Protein AF-A0A2N5XIZ0-F1 (afdb_monomer)

Structure (mmCIF, N/CA/C/O backbone):
data_AF-A0A2N5XIZ0-F1
#
_entry.id   AF-A0A2N5XIZ0-F1
#
loop_
_atom_site.group_PDB
_atom_site.id
_atom_site.type_symbol
_atom_site.label_atom_id
_atom_site.label_alt_id
_atom_site.label_comp_id
_atom_site.label_asym_id
_atom_site.label_entity_id
_atom_site.label_seq_id
_atom_site.pdbx_PDB_ins_code
_atom_site.Cartn_x
_atom_site.Cartn_y
_atom_site.Cartn_z
_atom_site.occupancy
_atom_site.B_iso_or_equiv
_atom_site.auth_seq_id
_atom_site.auth_comp_id
_atom_site.auth_asym_id
_atom_site.auth_atom_id
_atom_site.pdbx_PDB_model_num
ATOM 1 N N . ASP A 1 1 ? 5.242 -6.861 5.296 1.00 65.81 1 ASP A N 1
ATOM 2 C CA . ASP A 1 1 ? 5.907 -5.954 6.248 1.00 65.81 1 ASP A CA 1
ATOM 3 C C . ASP A 1 1 ? 5.770 -6.589 7.621 1.00 65.81 1 ASP A C 1
ATOM 5 O O . ASP A 1 1 ? 4.632 -6.862 7.978 1.00 65.81 1 ASP A O 1
ATOM 9 N N . PRO A 1 2 ? 6.856 -6.890 8.354 1.00 73.88 2 PRO A N 1
ATOM 10 C CA . PRO A 1 2 ? 6.765 -7.545 9.664 1.00 73.88 2 PRO A CA 1
ATOM 11 C C . PRO A 1 2 ? 5.922 -6.775 10.690 1.00 73.88 2 PRO A C 1
ATOM 13 O O . PRO A 1 2 ? 5.513 -7.347 11.694 1.00 73.88 2 PRO A O 1
ATOM 16 N N . ARG A 1 3 ? 5.667 -5.482 10.451 1.00 80.81 3 ARG A N 1
ATOM 17 C CA . ARG A 1 3 ? 4.821 -4.637 11.302 1.00 80.81 3 ARG A CA 1
ATOM 18 C C . ARG A 1 3 ? 3.326 -4.927 11.150 1.00 80.81 3 ARG A C 1
ATOM 20 O O . ARG A 1 3 ? 2.548 -4.457 11.971 1.00 80.81 3 ARG A O 1
ATOM 27 N N . HIS A 1 4 ? 2.923 -5.675 10.122 1.00 89.12 4 HIS A N 1
ATOM 28 C CA . HIS A 1 4 ? 1.535 -6.077 9.907 1.00 89.12 4 HIS A CA 1
ATOM 29 C C . HIS A 1 4 ? 1.360 -7.546 10.291 1.00 89.12 4 HIS A C 1
ATOM 31 O O . HIS A 1 4 ? 2.195 -8.393 9.968 1.00 89.12 4 HIS A O 1
ATOM 37 N N . GLY A 1 5 ? 0.257 -7.839 10.980 1.00 88.75 5 GLY A N 1
ATOM 38 C CA . GLY A 1 5 ? -0.185 -9.208 11.221 1.00 88.75 5 GLY A CA 1
ATOM 39 C C . GLY A 1 5 ? -0.724 -9.880 9.950 1.00 88.75 5 GLY A C 1
ATOM 40 O O . GLY A 1 5 ? -0.749 -9.261 8.881 1.00 88.75 5 GLY A O 1
ATOM 41 N N . PRO A 1 6 ? -1.180 -11.141 10.053 1.00 94.19 6 PRO A N 1
ATOM 42 C CA . PRO A 1 6 ? -1.870 -11.805 8.953 1.00 94.19 6 PRO A CA 1
ATOM 43 C C . PRO A 1 6 ? -3.137 -11.037 8.554 1.00 94.19 6 PRO A C 1
ATOM 45 O O . PRO A 1 6 ? -3.703 -10.278 9.347 1.00 94.19 6 PRO A O 1
ATOM 48 N N . SER A 1 7 ? -3.588 -11.256 7.319 1.00 95.25 7 SER A N 1
ATOM 49 C CA . SER A 1 7 ? -4.887 -10.751 6.885 1.00 95.25 7 SER A CA 1
ATOM 50 C C . SER A 1 7 ? -6.011 -11.459 7.644 1.00 95.25 7 SER A C 1
ATOM 52 O O . SER A 1 7 ? -5.925 -12.661 7.903 1.00 95.25 7 SER A O 1
ATOM 54 N N . VAL A 1 8 ? -7.034 -10.694 8.023 1.00 97.25 8 VAL A N 1
ATOM 55 C CA . VAL A 1 8 ? -8.226 -11.185 8.731 1.00 97.25 8 VAL A CA 1
ATOM 56 C C . VAL A 1 8 ? -9.502 -11.017 7.907 1.00 97.25 8 VAL A C 1
ATOM 58 O O . VAL A 1 8 ? -10.456 -11.754 8.133 1.00 97.25 8 VAL A O 1
ATOM 61 N N . GLU A 1 9 ? -9.509 -10.089 6.945 1.00 97.44 9 GLU A N 1
ATOM 62 C CA . GLU A 1 9 ? -10.619 -9.851 6.021 1.00 97.44 9 GLU A CA 1
ATOM 63 C C . GLU A 1 9 ? -10.159 -9.126 4.745 1.00 97.44 9 GLU A C 1
ATOM 65 O O . GLU A 1 9 ? -9.037 -8.615 4.683 1.00 97.44 9 GLU A O 1
ATOM 70 N N . ASP A 1 10 ? -11.048 -9.062 3.750 1.00 97.50 10 ASP A N 1
ATOM 71 C CA . ASP A 1 10 ? -10.883 -8.260 2.536 1.00 97.50 10 ASP A CA 1
ATOM 72 C C . ASP A 1 10 ? -11.657 -6.938 2.653 1.00 97.50 10 ASP A C 1
ATOM 74 O O . ASP A 1 10 ? -12.872 -6.938 2.861 1.00 97.50 10 ASP A O 1
ATOM 78 N N . ALA A 1 11 ? -10.980 -5.808 2.436 1.00 96.00 11 ALA A N 1
ATOM 79 C CA . ALA A 1 11 ? -11.589 -4.477 2.398 1.00 96.00 11 ALA A CA 1
ATOM 80 C C . ALA A 1 11 ? -11.616 -3.917 0.967 1.00 96.00 11 ALA A C 1
ATOM 82 O O . ALA A 1 11 ? -10.651 -4.062 0.215 1.00 96.00 11 ALA A O 1
ATOM 83 N N . GLN A 1 12 ? -12.710 -3.252 0.577 1.00 95.50 12 GLN A N 1
ATOM 84 C CA . GLN A 1 12 ? -12.769 -2.531 -0.699 1.00 95.50 12 GLN A CA 1
ATOM 85 C C . GLN A 1 12 ? -11.934 -1.255 -0.603 1.00 95.50 12 GLN A C 1
ATOM 87 O O . GLN A 1 12 ? -12.286 -0.339 0.137 1.00 95.50 12 GLN A O 1
ATOM 92 N N . TRP A 1 13 ? -10.837 -1.188 -1.355 1.00 94.31 13 TRP A N 1
ATOM 93 C CA . TRP A 1 13 ? -9.916 -0.058 -1.289 1.00 94.31 13 TRP A CA 1
ATOM 94 C C . TRP A 1 13 ? -9.251 0.234 -2.639 1.00 94.31 13 TRP A C 1
ATOM 96 O O . TRP A 1 13 ? -9.021 -0.663 -3.457 1.00 94.31 13 TRP A O 1
ATOM 106 N N . ALA A 1 14 ? -8.948 1.509 -2.877 1.00 92.56 14 ALA A N 1
ATOM 107 C CA . ALA A 1 14 ? -8.182 1.987 -4.020 1.00 92.56 14 ALA A CA 1
ATOM 108 C C . ALA A 1 14 ? -7.126 2.992 -3.540 1.00 92.56 14 ALA A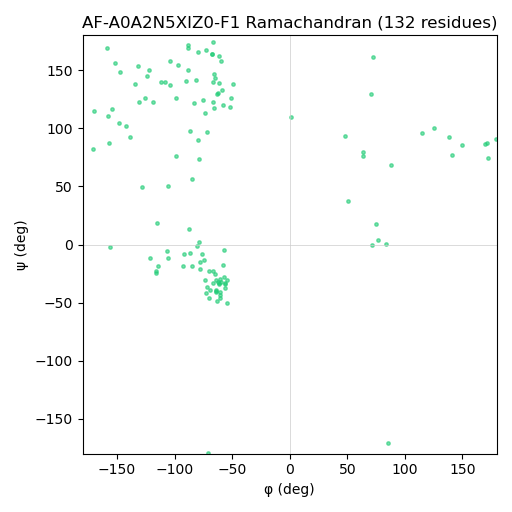 C 1
ATOM 110 O O . ALA A 1 14 ? -7.461 3.848 -2.723 1.00 92.56 14 ALA A O 1
ATOM 111 N N . PRO A 1 15 ? -5.887 2.945 -4.062 1.00 89.69 15 PRO A N 1
ATOM 112 C CA . PRO A 1 15 ? -4.980 4.078 -3.930 1.00 89.69 15 PRO A CA 1
ATOM 113 C C . PRO A 1 15 ? -5.500 5.262 -4.756 1.00 89.69 15 PRO A C 1
ATOM 115 O O . PRO A 1 15 ? -6.298 5.068 -5.676 1.00 89.69 15 PRO A O 1
ATOM 118 N N . ASP A 1 16 ? -4.983 6.462 -4.498 1.00 87.06 16 ASP A N 1
ATOM 119 C CA . ASP A 1 16 ? -5.275 7.647 -5.310 1.00 87.06 16 ASP A CA 1
ATOM 120 C C . ASP A 1 16 ? -5.058 7.379 -6.808 1.00 87.06 16 ASP A C 1
ATOM 122 O O . ASP A 1 16 ? -4.006 6.895 -7.232 1.00 87.06 16 ASP A O 1
ATOM 126 N N . GLY A 1 17 ? -6.085 7.663 -7.615 1.00 87.69 17 GLY A N 1
ATOM 127 C CA . GLY A 1 17 ? -6.091 7.405 -9.061 1.00 87.69 17 GLY A CA 1
ATOM 128 C C . GLY A 1 17 ? -6.188 5.925 -9.463 1.00 87.69 17 GLY A C 1
ATOM 129 O O . GLY A 1 17 ? -6.218 5.618 -10.654 1.00 87.69 17 GLY A O 1
ATOM 130 N N . GLY A 1 18 ? -6.241 5.004 -8.500 1.00 88.38 18 GLY A N 1
ATOM 131 C CA . GLY A 1 18 ? -6.402 3.574 -8.730 1.00 88.38 18 GLY A CA 1
ATOM 132 C C . GLY A 1 18 ? -7.860 3.125 -8.806 1.00 88.38 18 GLY A C 1
ATOM 133 O O . GLY A 1 18 ? -8.798 3.863 -8.515 1.00 88.38 18 GLY A O 1
ATOM 134 N N . SER A 1 19 ? -8.053 1.861 -9.179 1.00 92.06 19 SER A N 1
ATOM 135 C CA . SER A 1 19 ? -9.370 1.221 -9.190 1.00 92.06 19 SER A CA 1
ATOM 136 C C . SER A 1 19 ? -9.676 0.539 -7.857 1.00 92.06 19 SER A C 1
ATOM 138 O O . SER A 1 19 ? -8.797 -0.108 -7.272 1.00 92.06 19 SER A O 1
ATOM 140 N N . LEU A 1 20 ? -10.937 0.655 -7.424 1.00 94.88 20 LEU A N 1
ATOM 141 C CA . LEU A 1 20 ? -11.471 -0.030 -6.248 1.00 94.88 20 LEU A CA 1
ATOM 142 C C . LEU A 1 20 ? -11.404 -1.541 -6.442 1.00 94.88 20 LEU A C 1
ATOM 144 O O . LEU A 1 20 ? -11.813 -2.062 -7.482 1.00 94.88 20 LEU A O 1
ATOM 148 N N . ARG A 1 21 ? -10.865 -2.233 -5.442 1.00 95.06 21 ARG A N 1
ATOM 149 C CA . ARG A 1 21 ? -10.729 -3.688 -5.441 1.00 95.06 21 ARG A CA 1
ATOM 150 C C . ARG A 1 21 ? -10.755 -4.232 -4.013 1.00 95.06 21 ARG A C 1
ATOM 152 O O . ARG A 1 21 ? -10.379 -3.501 -3.095 1.00 95.06 21 ARG A O 1
ATOM 159 N N . PRO A 1 22 ? -11.131 -5.507 -3.818 1.00 95.88 22 PRO A N 1
ATOM 160 C CA . PRO A 1 22 ? -10.892 -6.182 -2.551 1.00 95.88 22 PRO A CA 1
ATOM 161 C C . PRO A 1 22 ? -9.383 -6.292 -2.302 1.00 95.88 22 PRO A C 1
ATOM 163 O O . PRO A 1 22 ? -8.625 -6.719 -3.180 1.00 95.88 22 PRO A O 1
ATOM 166 N N . VAL A 1 23 ? -8.949 -5.883 -1.113 1.00 94.12 23 VAL A N 1
ATOM 167 C CA . VAL A 1 23 ? -7.569 -5.993 -0.641 1.00 94.12 23 VAL A CA 1
ATOM 168 C C . VAL A 1 23 ? -7.569 -6.731 0.697 1.00 94.12 23 VAL A C 1
ATOM 170 O O . VAL A 1 23 ? -8.252 -6.276 1.615 1.00 94.12 23 VAL A O 1
ATOM 173 N N . PRO A 1 24 ? -6.790 -7.815 0.845 1.00 95.25 24 PRO A N 1
ATOM 174 C CA . PRO A 1 24 ? -6.644 -8.495 2.125 1.00 95.25 24 PRO A CA 1
ATOM 175 C C . PRO A 1 24 ? -5.918 -7.588 3.122 1.00 95.25 24 PRO A C 1
ATOM 177 O O . PRO A 1 24 ? -4.788 -7.153 2.873 1.00 95.25 24 PRO A O 1
ATOM 180 N N . VAL A 1 25 ? -6.556 -7.311 4.259 1.00 95.62 25 VAL A N 1
ATOM 181 C CA . VAL A 1 25 ? -6.062 -6.389 5.294 1.00 95.62 25 VAL A CA 1
ATOM 182 C C . VAL A 1 25 ? -5.912 -7.075 6.647 1.00 95.62 25 VAL A C 1
ATOM 184 O O . VAL A 1 25 ? -6.612 -8.040 6.963 1.00 95.62 25 VAL A O 1
ATOM 187 N N . CYS A 1 26 ? -4.964 -6.593 7.454 1.00 96.00 26 CYS A N 1
ATOM 188 C CA . CYS A 1 26 ? -4.842 -6.999 8.852 1.00 96.00 26 CYS A CA 1
ATOM 189 C C . CYS A 1 26 ? -5.865 -6.242 9.717 1.00 96.00 26 CYS A C 1
ATOM 191 O O . CYS A 1 26 ? -6.404 -5.218 9.299 1.00 96.00 26 CYS A O 1
ATOM 193 N N . ALA A 1 27 ? -6.088 -6.701 10.952 1.00 95.69 27 ALA A N 1
ATOM 194 C CA . ALA A 1 27 ? -7.079 -6.101 11.852 1.00 95.69 27 ALA A CA 1
ATOM 195 C C . ALA A 1 27 ? -6.862 -4.593 12.109 1.00 95.69 27 ALA A C 1
ATOM 197 O O . ALA A 1 27 ? -7.821 -3.848 12.278 1.00 95.69 27 ALA A O 1
ATOM 198 N N . ALA A 1 28 ? -5.607 -4.128 12.122 1.00 95.44 28 ALA A N 1
ATOM 199 C CA . ALA A 1 28 ? -5.295 -2.716 12.335 1.00 95.44 28 ALA A CA 1
ATOM 200 C C . ALA A 1 28 ? -5.649 -1.844 11.119 1.00 95.44 28 ALA A C 1
ATOM 202 O O . ALA A 1 28 ? -6.194 -0.755 11.285 1.00 95.44 28 ALA A O 1
ATOM 203 N N . ASP A 1 29 ? -5.362 -2.314 9.903 1.00 95.81 29 ASP A N 1
ATOM 204 C CA . ASP A 1 29 ? -5.699 -1.585 8.676 1.00 95.81 29 ASP A CA 1
ATOM 205 C C . ASP A 1 29 ? -7.207 -1.598 8.412 1.00 95.81 29 ASP A C 1
ATOM 207 O O . ASP A 1 29 ? -7.756 -0.580 8.000 1.00 95.81 29 ASP A O 1
ATOM 211 N N . ALA A 1 30 ? -7.883 -2.708 8.724 1.00 95.56 30 ALA A N 1
ATOM 212 C CA . ALA A 1 30 ? -9.340 -2.807 8.693 1.00 95.56 30 ALA A CA 1
ATOM 213 C C . ALA A 1 30 ? -10.014 -1.712 9.536 1.00 95.56 30 ALA A C 1
ATOM 215 O O . ALA A 1 30 ? -10.861 -0.975 9.034 1.00 95.56 30 ALA A O 1
ATOM 216 N N . ALA A 1 31 ? -9.581 -1.547 10.793 1.00 95.88 31 ALA A N 1
ATOM 217 C CA . ALA A 1 31 ? -10.105 -0.507 11.677 1.00 95.88 31 ALA A CA 1
ATOM 218 C C . ALA A 1 31 ? -9.870 0.906 11.114 1.00 95.88 31 ALA A C 1
ATOM 220 O O . ALA A 1 31 ? -10.784 1.724 11.100 1.00 95.88 31 ALA A O 1
ATOM 221 N N . ARG A 1 32 ? -8.673 1.178 10.573 1.00 95.88 32 ARG A N 1
ATOM 222 C CA . ARG A 1 32 ? -8.361 2.476 9.947 1.00 95.88 32 ARG A CA 1
ATOM 223 C C . ARG A 1 32 ? -9.281 2.777 8.768 1.00 95.88 32 ARG A C 1
ATOM 225 O O . ARG A 1 32 ? -9.813 3.878 8.691 1.00 95.88 32 ARG A O 1
ATOM 232 N N . ILE A 1 33 ? -9.484 1.802 7.885 1.00 94.88 33 ILE A N 1
ATOM 233 C CA . ILE A 1 33 ? -10.358 1.956 6.717 1.00 94.88 33 ILE A CA 1
ATOM 234 C C . ILE A 1 33 ? -11.809 2.186 7.158 1.00 94.88 33 ILE A C 1
ATOM 236 O O . ILE A 1 33 ? -12.480 3.050 6.596 1.00 94.88 33 ILE A O 1
ATOM 240 N N . ALA A 1 34 ? -12.286 1.469 8.181 1.00 94.31 34 ALA A N 1
ATOM 241 C CA . ALA A 1 34 ? -13.623 1.668 8.743 1.00 94.31 34 ALA A CA 1
ATOM 242 C C . ALA A 1 34 ? -13.814 3.081 9.330 1.00 94.31 34 ALA A C 1
ATOM 244 O O . ALA A 1 34 ? -14.892 3.659 9.194 1.00 94.31 34 ALA A O 1
ATOM 245 N N . ASP A 1 35 ? -12.753 3.663 9.894 1.00 96.56 35 ASP A N 1
ATOM 246 C CA . ASP A 1 35 ? -12.717 5.048 10.381 1.00 96.56 35 ASP A CA 1
ATOM 247 C C . ASP A 1 35 ? -12.538 6.091 9.252 1.00 96.56 35 ASP A C 1
ATOM 249 O O . ASP A 1 35 ? -12.446 7.292 9.517 1.00 96.56 35 ASP A O 1
ATOM 253 N N . GLY A 1 36 ? -12.475 5.661 7.985 1.00 93.69 36 GLY A N 1
ATOM 254 C CA . GLY A 1 36 ? -12.262 6.531 6.824 1.00 93.69 36 GLY A CA 1
ATOM 255 C C . GLY A 1 36 ? -10.820 7.026 6.665 1.00 93.69 36 GLY A C 1
ATOM 256 O O . GLY A 1 36 ? -10.580 8.007 5.963 1.00 93.69 36 GLY A O 1
ATOM 257 N N . LEU A 1 37 ? -9.862 6.375 7.326 1.00 94.44 37 LEU A N 1
ATOM 258 C CA . LEU A 1 37 ? -8.435 6.668 7.231 1.00 94.44 37 LEU A CA 1
ATOM 259 C C . LEU A 1 37 ? -7.747 5.738 6.230 1.00 94.44 37 LEU A C 1
ATOM 261 O O . LEU A 1 37 ? -8.131 4.583 6.048 1.00 94.44 37 LEU A O 1
ATOM 265 N N . ASP A 1 38 ? -6.638 6.208 5.662 1.00 92.31 38 ASP A N 1
ATOM 266 C CA . ASP A 1 38 ? -5.788 5.358 4.834 1.00 92.31 38 ASP A CA 1
ATOM 267 C C . ASP A 1 38 ? -5.152 4.220 5.646 1.00 92.31 38 ASP A C 1
ATOM 269 O O . ASP A 1 38 ? -4.725 4.440 6.797 1.00 92.31 38 ASP A O 1
ATOM 273 N N . PRO A 1 39 ? -5.009 3.018 5.052 1.00 92.81 39 PRO A N 1
ATOM 274 C CA . PRO A 1 39 ? -4.256 1.930 5.663 1.00 92.81 39 PRO A CA 1
ATOM 275 C C . PRO A 1 39 ? -2.789 2.331 5.862 1.00 92.81 39 PRO A C 1
ATOM 277 O O . PRO A 1 39 ? -2.283 3.276 5.249 1.00 92.81 39 PRO A O 1
ATOM 280 N N . ALA A 1 40 ? -2.065 1.611 6.715 1.00 92.62 40 ALA A N 1
ATOM 281 C CA . ALA A 1 40 ? -0.632 1.826 6.854 1.00 92.62 40 ALA A CA 1
ATOM 282 C C . ALA A 1 40 ? 0.098 1.290 5.611 1.00 92.62 40 ALA A C 1
ATOM 284 O O . ALA A 1 40 ? 0.394 0.107 5.459 1.00 92.62 40 ALA A O 1
ATOM 285 N N . VAL A 1 41 ? 0.385 2.201 4.688 1.00 90.25 41 VAL A N 1
ATOM 286 C CA . VAL A 1 41 ? 1.034 1.887 3.419 1.00 90.25 41 VAL A CA 1
ATOM 287 C C . VAL A 1 41 ? 2.550 1.769 3.583 1.00 90.25 41 VAL A C 1
ATOM 289 O O . VAL A 1 41 ? 3.191 2.575 4.259 1.00 90.25 41 VAL A O 1
ATOM 292 N N . ARG A 1 42 ? 3.165 0.809 2.880 1.00 87.56 42 ARG A N 1
ATOM 293 C CA . ARG A 1 42 ? 4.623 0.778 2.717 1.00 87.56 42 ARG A CA 1
ATOM 294 C C . ARG A 1 42 ? 5.094 1.979 1.895 1.00 87.56 42 ARG A C 1
ATOM 296 O O . ARG A 1 42 ? 4.795 2.080 0.703 1.00 87.56 42 ARG A O 1
ATOM 303 N N . THR A 1 43 ? 5.909 2.826 2.510 1.00 90.44 43 THR A N 1
ATOM 304 C CA . THR A 1 43 ? 6.563 3.953 1.846 1.00 90.44 43 THR A CA 1
ATOM 305 C C . THR A 1 43 ? 8.039 3.684 1.576 1.00 90.44 43 THR A C 1
ATOM 307 O O . THR A 1 43 ? 8.670 2.830 2.206 1.00 90.44 43 THR A O 1
ATOM 310 N N . VAL A 1 44 ? 8.588 4.417 0.614 1.00 90.69 44 VAL A N 1
ATOM 311 C CA . VAL A 1 44 ? 10.017 4.465 0.295 1.00 90.69 44 VAL A CA 1
ATOM 312 C C . VAL A 1 44 ? 10.458 5.922 0.165 1.00 90.69 44 VAL A C 1
ATOM 314 O O . VAL A 1 44 ? 9.649 6.799 -0.140 1.00 90.69 44 VAL A O 1
ATOM 317 N N . SER A 1 45 ? 11.740 6.189 0.422 1.00 92.75 45 SER A N 1
ATOM 318 C CA . SER A 1 45 ? 12.309 7.531 0.278 1.00 92.75 45 SER A CA 1
ATOM 319 C C . SER A 1 45 ? 12.683 7.791 -1.180 1.00 92.75 45 SER A C 1
ATOM 321 O O . SER A 1 45 ? 13.498 7.056 -1.739 1.00 92.75 45 SER A O 1
ATOM 323 N N . VAL A 1 46 ? 12.111 8.836 -1.775 1.00 90.50 46 VAL A N 1
ATOM 324 C CA . VAL A 1 46 ? 12.448 9.344 -3.113 1.00 90.50 46 VAL A CA 1
ATOM 325 C C . VAL A 1 46 ? 12.657 10.847 -2.986 1.00 90.50 46 VAL A C 1
ATOM 327 O O . VAL A 1 46 ? 11.783 11.545 -2.474 1.00 90.50 46 VAL A O 1
ATOM 330 N N . ASP A 1 47 ? 13.835 11.338 -3.373 1.00 91.12 47 ASP A N 1
ATOM 331 C CA . ASP A 1 47 ? 14.216 12.757 -3.273 1.00 91.12 47 ASP A CA 1
ATOM 332 C C . ASP A 1 47 ? 13.988 13.364 -1.873 1.00 91.12 47 ASP A C 1
ATOM 334 O O . ASP A 1 47 ? 13.541 14.499 -1.711 1.00 91.12 47 ASP A O 1
ATOM 338 N N . GLY A 1 48 ? 14.246 12.571 -0.827 1.00 92.38 48 GLY A N 1
ATOM 339 C CA . GLY A 1 48 ? 14.067 12.977 0.571 1.00 92.38 48 GLY A CA 1
ATOM 340 C C . GLY A 1 48 ? 12.614 13.000 1.062 1.00 92.38 48 GLY A C 1
ATOM 341 O O . GLY A 1 48 ? 12.373 13.382 2.207 1.00 92.38 48 GLY A O 1
ATOM 342 N N . ARG A 1 49 ? 11.639 12.580 0.245 1.00 92.56 49 ARG A N 1
ATOM 343 C CA . ARG A 1 49 ? 10.218 12.492 0.622 1.00 92.56 49 ARG A CA 1
ATOM 344 C C . ARG A 1 49 ? 9.779 11.033 0.696 1.00 92.56 49 ARG A C 1
ATOM 346 O O . ARG A 1 49 ? 10.144 10.219 -0.147 1.00 92.56 49 ARG A O 1
ATOM 353 N N . GLN A 1 50 ? 8.967 10.700 1.698 1.00 92.25 50 GLN A N 1
ATOM 354 C CA . GLN A 1 50 ? 8.315 9.393 1.766 1.00 92.25 50 GLN A CA 1
ATOM 355 C C . GLN A 1 50 ? 7.163 9.357 0.764 1.00 92.25 50 GLN A C 1
ATOM 357 O O . GLN A 1 50 ? 6.274 10.207 0.808 1.00 92.25 50 GLN A O 1
ATOM 362 N N . ARG A 1 51 ? 7.185 8.377 -0.136 1.00 91.50 51 ARG A N 1
ATOM 363 C CA . ARG A 1 51 ? 6.111 8.122 -1.100 1.00 91.50 51 ARG A CA 1
ATOM 364 C C . ARG A 1 51 ? 5.632 6.687 -0.955 1.00 91.50 51 ARG A C 1
ATOM 366 O O . ARG A 1 51 ? 6.461 5.817 -0.670 1.00 91.50 51 ARG A O 1
ATOM 373 N N . PRO A 1 52 ? 4.331 6.410 -1.144 1.00 90.50 52 PRO A N 1
ATOM 374 C CA . PRO A 1 52 ? 3.860 5.047 -1.326 1.00 90.50 52 PRO A CA 1
ATOM 375 C C . PRO A 1 52 ? 4.710 4.349 -2.376 1.00 90.50 52 PRO A C 1
ATOM 377 O O . PRO A 1 52 ? 5.036 4.955 -3.397 1.00 90.50 52 PRO A O 1
ATOM 380 N N . TYR A 1 53 ? 5.074 3.090 -2.138 1.00 86.81 53 TYR A N 1
ATOM 381 C CA . TYR A 1 53 ? 6.012 2.414 -3.031 1.00 86.81 53 TYR A CA 1
ATOM 382 C C . TYR A 1 53 ? 5.542 2.440 -4.501 1.00 86.81 53 TYR A C 1
ATOM 384 O O . TYR A 1 53 ? 6.373 2.567 -5.392 1.00 86.81 53 TYR A O 1
ATOM 392 N N . TRP A 1 54 ? 4.227 2.454 -4.768 1.00 84.38 54 TRP A N 1
ATOM 393 C CA . TRP A 1 54 ? 3.662 2.368 -6.136 1.00 84.38 54 TRP A CA 1
ATOM 394 C C . TRP A 1 54 ? 3.739 3.669 -6.906 1.00 84.38 54 TRP A C 1
ATOM 396 O O . TRP A 1 54 ? 3.589 3.678 -8.121 1.00 84.38 54 TRP A O 1
ATOM 406 N N . ASP A 1 55 ? 4.002 4.747 -6.186 1.00 87.06 55 ASP A N 1
ATOM 407 C CA . ASP A 1 55 ? 4.099 6.109 -6.682 1.00 87.06 55 ASP A CA 1
A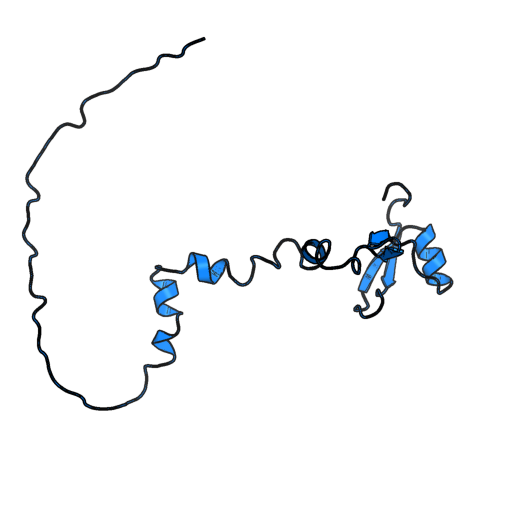TOM 408 C C . ASP A 1 55 ? 5.537 6.651 -6.509 1.00 87.06 55 ASP A C 1
ATOM 410 O O . ASP A 1 55 ? 5.803 7.850 -6.534 1.00 87.06 55 ASP A O 1
ATOM 414 N N . ALA A 1 56 ? 6.511 5.753 -6.319 1.00 89.19 56 ALA A N 1
ATOM 415 C CA . ALA A 1 56 ? 7.914 6.089 -6.079 1.00 89.19 56 ALA A CA 1
ATOM 416 C C . ALA A 1 56 ? 8.753 6.262 -7.367 1.00 89.19 56 ALA A C 1
ATOM 418 O O . ALA A 1 56 ? 9.982 6.307 -7.315 1.00 89.19 56 ALA A O 1
ATOM 419 N N . GLY A 1 57 ? 8.110 6.374 -8.533 1.00 85.38 57 GLY A N 1
ATOM 420 C CA . GLY A 1 57 ? 8.767 6.667 -9.811 1.00 85.38 57 GLY A CA 1
ATOM 421 C C . GLY A 1 57 ? 9.342 5.450 -10.562 1.00 85.38 57 GLY A C 1
ATOM 422 O O . GLY A 1 57 ? 9.094 4.300 -10.190 1.00 85.38 57 GLY A O 1
ATOM 423 N N . PRO A 1 58 ? 10.113 5.683 -11.648 1.00 82.69 58 PRO A N 1
ATOM 424 C CA . PRO A 1 58 ? 10.484 4.651 -12.625 1.00 82.69 58 PRO A CA 1
ATOM 425 C C . PRO A 1 58 ? 11.283 3.479 -12.056 1.00 82.69 58 PRO A C 1
ATOM 427 O O . PRO A 1 58 ? 11.163 2.367 -12.554 1.00 82.69 58 PRO A O 1
ATOM 430 N N . ALA A 1 59 ? 12.069 3.702 -11.001 1.00 80.00 59 ALA A N 1
ATOM 431 C CA . ALA A 1 59 ? 12.827 2.637 -10.346 1.00 80.00 59 ALA A CA 1
ATOM 432 C C . ALA A 1 59 ? 11.919 1.587 -9.676 1.00 80.00 59 ALA A C 1
ATOM 434 O O . ALA A 1 59 ? 12.313 0.432 -9.532 1.00 80.00 59 ALA A O 1
ATOM 435 N N . TYR A 1 60 ? 10.699 1.975 -9.296 1.00 77.75 60 TYR A N 1
ATOM 436 C CA . TYR A 1 60 ? 9.717 1.109 -8.644 1.00 77.75 60 TYR A CA 1
ATOM 437 C C . TYR A 1 60 ? 8.569 0.699 -9.584 1.00 77.75 60 TYR A C 1
ATOM 439 O O . TYR A 1 60 ? 7.847 -0.250 -9.294 1.00 77.75 60 TYR A O 1
ATOM 447 N N . ALA A 1 61 ? 8.444 1.328 -10.756 1.00 72.62 61 ALA A N 1
ATOM 448 C CA . ALA A 1 61 ? 7.440 0.990 -11.766 1.00 72.62 61 ALA A CA 1
ATOM 449 C C . ALA A 1 61 ? 7.446 -0.482 -12.256 1.00 72.62 61 ALA A C 1
ATOM 451 O O . ALA A 1 61 ? 6.358 -1.002 -12.511 1.00 72.62 61 ALA A O 1
ATOM 452 N N . PRO A 1 62 ? 8.590 -1.201 -12.365 1.00 72.50 62 PRO A N 1
ATOM 453 C CA . PRO A 1 62 ? 8.602 -2.560 -12.911 1.00 72.50 62 PRO A CA 1
ATOM 454 C C . PRO A 1 62 ? 7.741 -3.563 -12.141 1.00 72.50 62 PRO A C 1
ATOM 456 O O . PRO A 1 62 ? 7.170 -4.464 -12.749 1.00 72.50 62 PRO A O 1
ATOM 459 N N . TRP A 1 63 ? 7.599 -3.417 -10.820 1.00 67.06 63 TRP A N 1
ATOM 460 C CA . TRP A 1 63 ? 6.757 -4.341 -10.055 1.00 67.06 63 TRP A CA 1
ATOM 461 C C . TRP A 1 63 ? 5.255 -4.082 -10.299 1.00 67.06 63 TRP A C 1
ATOM 463 O O . TRP A 1 63 ? 4.464 -5.027 -10.268 1.00 67.06 63 TRP A O 1
ATOM 473 N N . ALA A 1 64 ? 4.855 -2.837 -10.585 1.00 65.19 64 ALA A N 1
ATOM 474 C CA . ALA A 1 64 ? 3.458 -2.485 -10.838 1.00 65.19 64 ALA A CA 1
ATOM 475 C C . ALA A 1 64 ? 2.910 -3.115 -12.136 1.00 65.19 64 ALA A C 1
ATOM 477 O O . ALA A 1 64 ? 1.704 -3.317 -12.253 1.00 65.19 64 ALA A O 1
ATOM 478 N N . GLY A 1 65 ? 3.782 -3.478 -13.086 1.00 64.94 65 GLY A N 1
ATOM 479 C CA . GLY A 1 65 ? 3.409 -4.156 -14.335 1.00 64.94 65 GLY A CA 1
ATOM 480 C C . GLY A 1 65 ? 3.092 -5.653 -14.198 1.00 64.94 65 GLY A C 1
ATOM 481 O O . GLY A 1 65 ? 2.618 -6.265 -15.153 1.00 64.94 65 GLY A O 1
ATOM 482 N N . GLY A 1 66 ? 3.332 -6.256 -13.028 1.00 65.38 66 GLY A N 1
ATOM 483 C 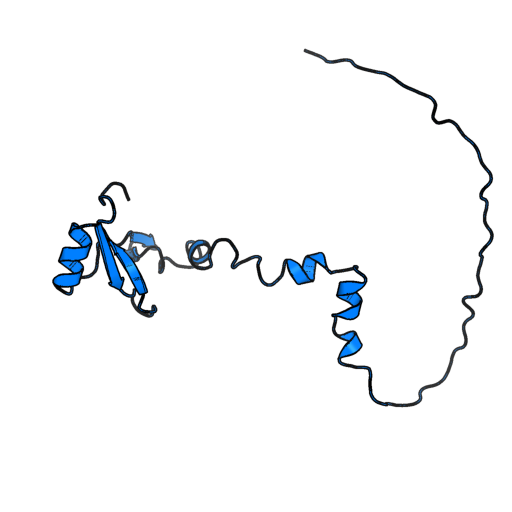CA . GLY A 1 66 ? 3.172 -7.696 -12.808 1.00 65.38 66 GLY A CA 1
ATOM 484 C C . GLY A 1 66 ? 4.253 -8.548 -13.493 1.00 65.38 66 GLY A C 1
ATOM 485 O O . GLY A 1 66 ? 4.931 -8.115 -14.421 1.00 65.38 66 GLY A O 1
ATOM 486 N N . TYR A 1 67 ? 4.405 -9.800 -13.046 1.00 59.12 67 TYR A N 1
ATOM 487 C CA . TYR A 1 67 ? 5.474 -10.716 -13.488 1.00 59.12 67 TYR A CA 1
ATOM 488 C C . TYR A 1 67 ? 5.502 -10.963 -15.013 1.00 59.12 67 TYR A C 1
ATOM 490 O O . TYR A 1 67 ? 6.564 -11.195 -15.580 1.00 59.12 67 TYR A O 1
ATOM 498 N N . TYR A 1 68 ? 4.354 -10.856 -15.691 1.00 59.12 68 TYR A N 1
ATOM 499 C CA . TYR A 1 68 ? 4.223 -11.089 -17.136 1.00 59.12 68 TYR A CA 1
ATOM 500 C C . TYR A 1 68 ? 4.039 -9.817 -17.974 1.00 59.12 68 TYR A C 1
ATOM 502 O O . TYR A 1 68 ? 4.041 -9.912 -19.201 1.00 59.12 68 TYR A O 1
ATOM 510 N N . GLY A 1 69 ? 3.893 -8.634 -17.366 1.00 63.78 69 GLY A N 1
ATOM 511 C CA . GLY A 1 69 ? 3.566 -7.406 -18.106 1.00 63.78 69 GLY A CA 1
ATOM 512 C C . GLY A 1 69 ? 4.623 -7.013 -19.139 1.00 63.78 69 GLY A C 1
ATOM 513 O O . GLY A 1 69 ? 4.283 -6.524 -20.211 1.00 63.78 69 GLY A O 1
ATOM 514 N N . ALA A 1 70 ? 5.897 -7.300 -18.858 1.00 61.06 70 ALA A N 1
ATOM 515 C CA . ALA A 1 70 ? 7.003 -7.024 -19.774 1.00 61.06 70 ALA A CA 1
ATOM 516 C C . ALA A 1 70 ? 7.131 -8.043 -20.925 1.00 61.06 70 ALA A C 1
ATOM 518 O O . ALA A 1 70 ? 7.745 -7.738 -21.944 1.00 61.06 70 ALA A O 1
ATOM 519 N N . TYR A 1 71 ? 6.569 -9.246 -20.780 1.00 58.59 71 TYR A N 1
ATOM 520 C CA . TYR A 1 71 ? 6.838 -10.370 -21.684 1.00 58.59 71 TYR A CA 1
ATOM 521 C C . TYR A 1 71 ? 5.600 -10.844 -22.464 1.00 58.59 71 TYR A C 1
ATOM 523 O O . TYR A 1 71 ? 5.732 -11.416 -23.544 1.00 58.59 71 TYR A O 1
ATOM 531 N N . GLY A 1 72 ? 4.389 -10.600 -21.952 1.00 61.91 72 GLY A N 1
ATOM 532 C CA . GLY A 1 72 ? 3.153 -11.209 -22.456 1.00 61.91 72 GLY A CA 1
ATOM 533 C C . GLY A 1 72 ? 2.765 -10.830 -23.888 1.00 61.91 72 GLY A C 1
ATOM 534 O O . GLY A 1 72 ? 2.186 -11.651 -24.593 1.00 61.91 72 GLY A O 1
ATOM 535 N N . SER A 1 73 ? 3.108 -9.626 -24.353 1.00 64.44 73 SER A N 1
ATOM 536 C CA . SER A 1 73 ? 2.743 -9.145 -25.695 1.00 64.44 73 SER A CA 1
ATOM 537 C C . SER A 1 73 ? 3.796 -9.415 -26.777 1.00 64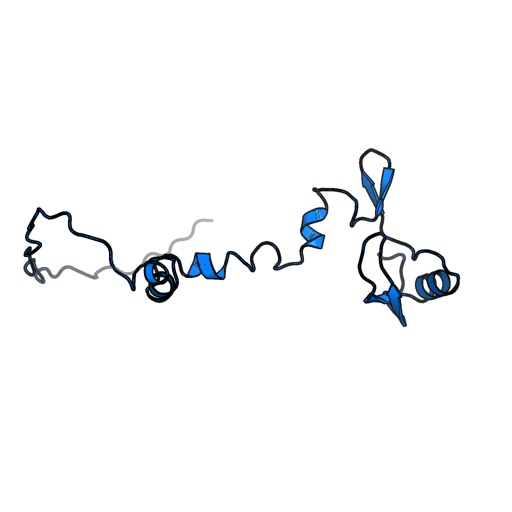.44 73 SER A C 1
ATOM 539 O O . SER A 1 73 ? 3.458 -9.400 -27.956 1.00 64.44 73 SER A O 1
ATOM 541 N N . MET A 1 74 ? 5.053 -9.688 -26.405 1.00 67.00 74 MET A N 1
ATOM 542 C CA . MET A 1 74 ? 6.172 -9.866 -27.350 1.00 67.00 74 MET A CA 1
ATOM 543 C C . MET A 1 74 ? 6.751 -11.283 -27.371 1.00 67.00 74 MET A C 1
ATOM 545 O O . MET A 1 74 ? 7.385 -11.654 -28.357 1.00 67.00 74 MET A O 1
ATOM 549 N N . LEU A 1 75 ? 6.509 -12.105 -26.344 1.00 75.69 75 LEU A N 1
ATOM 550 C CA . LEU A 1 75 ? 7.007 -13.484 -26.319 1.00 75.69 75 LEU A CA 1
ATOM 551 C C . LEU A 1 75 ? 6.420 -14.334 -27.440 1.00 75.69 75 LEU A C 1
ATOM 553 O O . LEU A 1 75 ? 7.158 -15.022 -28.134 1.00 75.69 75 LEU A O 1
ATOM 557 N N . LEU A 1 76 ? 5.101 -14.293 -27.626 1.00 78.25 76 LEU A N 1
ATOM 558 C CA . LEU A 1 76 ? 4.443 -15.157 -28.601 1.00 78.25 76 LEU A CA 1
ATOM 559 C C . LEU A 1 76 ? 4.779 -14.747 -30.048 1.00 78.25 76 LEU A C 1
ATOM 561 O O . LEU A 1 76 ? 5.198 -15.617 -30.806 1.00 78.25 76 LEU A O 1
ATOM 565 N N . PRO A 1 77 ? 4.731 -13.455 -30.437 1.00 71.69 77 PRO A N 1
ATOM 566 C CA . PRO A 1 77 ? 5.238 -13.029 -31.741 1.00 71.69 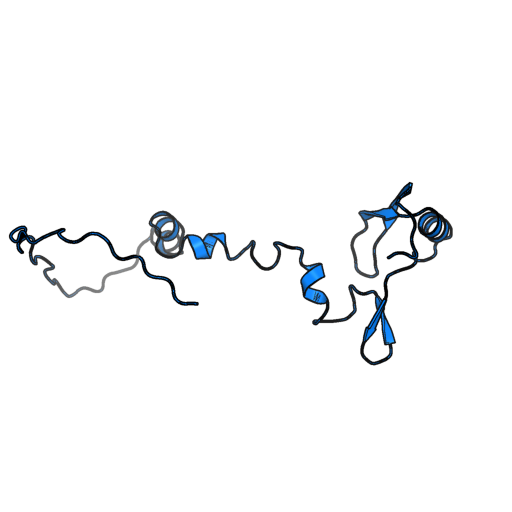77 PRO A CA 1
ATOM 567 C C . PRO A 1 77 ? 6.733 -13.316 -31.923 1.00 71.69 77 PRO A C 1
ATOM 569 O O . PRO A 1 77 ? 7.124 -13.787 -32.986 1.00 71.69 77 PRO A O 1
ATOM 572 N N . GLY A 1 78 ? 7.557 -13.091 -30.892 1.00 77.75 78 GLY A N 1
ATOM 573 C CA . GLY A 1 78 ? 9.003 -13.328 -30.930 1.00 77.75 78 GLY A CA 1
ATOM 574 C C . GLY A 1 78 ? 9.379 -14.799 -31.119 1.00 77.75 78 GLY A C 1
ATOM 575 O O . GLY A 1 78 ? 10.284 -15.102 -31.891 1.00 77.75 78 GLY A O 1
ATOM 576 N N . LEU A 1 79 ? 8.644 -15.718 -30.486 1.00 81.56 79 LEU A N 1
ATOM 577 C CA . LEU A 1 79 ? 8.809 -17.167 -30.661 1.00 81.56 79 LEU A CA 1
ATOM 578 C C . LEU A 1 79 ? 8.357 -17.658 -32.043 1.00 81.56 79 LEU A C 1
ATOM 580 O O . LEU A 1 79 ? 8.790 -18.720 -32.484 1.00 81.56 79 LEU A O 1
ATOM 584 N N . LEU A 1 80 ? 7.489 -16.907 -32.725 1.00 83.31 80 LEU A N 1
ATOM 585 C CA . LEU A 1 80 ? 6.974 -17.272 -34.043 1.00 83.31 80 LEU A CA 1
ATOM 586 C C . LEU A 1 80 ? 7.803 -16.702 -35.205 1.00 83.31 80 LEU A C 1
ATOM 588 O O . LEU A 1 80 ? 7.565 -17.107 -36.348 1.00 83.31 80 LEU A O 1
ATOM 592 N N . ILE A 1 81 ? 8.784 -15.826 -34.949 1.00 80.75 81 ILE A N 1
ATOM 593 C CA . ILE A 1 81 ? 9.694 -15.304 -35.983 1.00 80.75 81 ILE A CA 1
ATOM 594 C C . ILE A 1 81 ? 10.426 -16.476 -36.651 1.00 80.75 81 ILE A C 1
ATOM 596 O O . ILE A 1 81 ? 11.127 -17.243 -35.999 1.00 80.75 81 ILE A O 1
ATOM 600 N N . GLY A 1 82 ? 10.256 -16.619 -37.968 1.00 75.62 82 GLY A N 1
ATOM 601 C CA . GLY A 1 82 ? 10.894 -17.681 -38.754 1.00 75.62 82 GLY A CA 1
ATOM 602 C C . GLY A 1 82 ? 10.159 -19.026 -38.742 1.00 75.62 82 GLY A C 1
ATOM 603 O O . GLY A 1 82 ? 10.604 -19.964 -39.401 1.00 75.62 82 GLY A O 1
ATOM 604 N N . THR A 1 83 ? 9.021 -19.136 -38.050 1.00 83.69 83 THR A N 1
ATOM 605 C CA . THR A 1 83 ? 8.167 -20.331 -38.110 1.00 83.69 83 THR A CA 1
ATOM 606 C C . THR A 1 83 ? 7.151 -20.228 -39.250 1.00 83.69 83 THR A C 1
ATOM 608 O O . THR A 1 83 ? 6.681 -19.141 -39.588 1.00 83.69 83 THR A O 1
ATOM 611 N N . MET A 1 84 ? 6.752 -21.371 -39.821 1.00 76.56 84 MET A N 1
ATOM 612 C CA . MET A 1 84 ? 5.705 -21.426 -40.855 1.00 76.56 84 MET A CA 1
ATOM 613 C C . MET A 1 84 ? 4.383 -20.799 -40.380 1.00 76.56 84 MET A C 1
ATOM 615 O O . MET A 1 84 ? 3.732 -20.092 -41.143 1.00 76.56 84 MET A O 1
ATOM 619 N N . LEU A 1 85 ? 4.026 -20.995 -39.105 1.00 76.75 85 LEU A N 1
ATOM 620 C CA . LEU A 1 85 ? 2.823 -20.419 -38.499 1.00 76.75 85 LEU A CA 1
ATOM 621 C C . LEU A 1 85 ? 2.923 -18.892 -38.330 1.00 76.75 85 LEU A C 1
ATOM 623 O O . LEU A 1 85 ? 1.953 -18.179 -38.575 1.00 76.75 85 LEU A O 1
ATOM 627 N N . GLY A 1 86 ? 4.098 -18.373 -37.956 1.00 73.50 86 GLY A N 1
ATOM 628 C CA . GLY A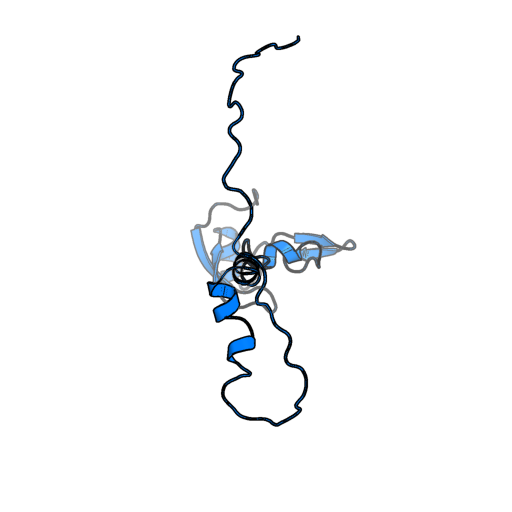 1 86 ? 4.350 -16.930 -37.895 1.00 73.50 86 GLY A CA 1
ATOM 629 C C . GLY A 1 86 ? 4.269 -16.266 -39.269 1.00 73.50 86 GLY A C 1
ATOM 630 O O . GLY A 1 86 ? 3.656 -15.208 -39.410 1.00 73.50 86 GLY A O 1
ATOM 631 N N . ASN A 1 87 ? 4.791 -16.926 -40.304 1.00 70.69 87 ASN A N 1
ATOM 632 C CA . ASN A 1 87 ? 4.696 -16.445 -41.684 1.00 70.69 87 ASN A CA 1
ATOM 633 C C . ASN A 1 87 ? 3.250 -16.445 -42.209 1.00 70.69 87 ASN A C 1
ATOM 635 O O . ASN A 1 87 ? 2.884 -15.533 -42.945 1.00 70.69 87 ASN A O 1
ATOM 639 N N . SER A 1 88 ? 2.408 -17.395 -41.782 1.00 70.19 88 SER A N 1
ATOM 640 C CA . SER A 1 88 ? 0.969 -17.403 -42.092 1.00 70.19 88 SER A CA 1
ATOM 641 C C . SER A 1 88 ? 0.124 -16.482 -41.202 1.00 70.19 88 SER A C 1
ATOM 643 O O . SER A 1 88 ? -1.086 -16.422 -41.396 1.00 70.19 88 SER A O 1
ATOM 645 N N . MET A 1 89 ? 0.722 -15.786 -40.218 1.00 69.06 89 MET A N 1
ATOM 646 C CA . MET A 1 89 ? 0.039 -14.811 -39.337 1.00 69.06 89 MET A CA 1
ATOM 647 C C . MET A 1 89 ? 0.608 -13.364 -39.373 1.00 69.06 89 MET A C 1
ATOM 649 O O . MET A 1 89 ? -0.092 -12.441 -38.957 1.00 69.06 89 MET A O 1
ATOM 653 N N . GLY A 1 90 ? 1.782 -13.118 -39.977 1.00 64.25 90 GLY A N 1
ATOM 654 C CA . GLY A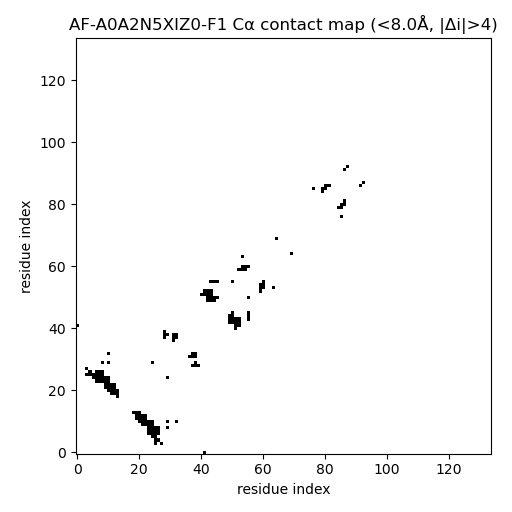 1 90 ? 2.343 -11.782 -40.270 1.00 64.25 90 GLY A CA 1
ATOM 655 C C . GLY A 1 90 ? 1.676 -10.973 -41.411 1.00 64.25 90 GLY A C 1
ATOM 656 O O . GLY A 1 90 ? 0.922 -11.498 -42.201 1.00 64.25 90 GLY A O 1
ATOM 657 N N . PRO A 1 91 ? 1.947 -9.674 -41.585 1.00 56.31 91 PRO A N 1
ATOM 658 C CA . PRO A 1 91 ? 1.166 -8.752 -42.440 1.00 56.31 91 PRO A CA 1
ATOM 659 C C . PRO A 1 91 ? 0.994 -9.113 -43.939 1.00 56.31 91 PRO A C 1
ATOM 661 O O . PRO A 1 91 ? 0.240 -8.437 -44.638 1.00 56.31 91 PRO A O 1
ATOM 664 N N . ALA A 1 92 ? 1.629 -10.177 -44.441 1.00 52.41 92 ALA A N 1
ATOM 665 C CA . ALA A 1 92 ? 1.516 -10.657 -45.818 1.00 52.41 92 ALA A CA 1
ATOM 666 C C . ALA A 1 92 ? 0.093 -11.111 -46.225 1.00 52.41 92 ALA A C 1
ATOM 668 O O . ALA A 1 92 ? -0.296 -10.891 -47.369 1.00 52.41 92 ALA A O 1
ATOM 669 N N . HIS A 1 93 ? -0.731 -11.667 -45.327 1.00 48.62 93 HIS A N 1
ATOM 670 C CA . HIS A 1 93 ? -2.139 -12.025 -45.643 1.00 48.62 93 HIS A CA 1
ATOM 671 C C . HIS A 1 93 ? -3.140 -10.892 -45.441 1.00 48.62 93 HIS A C 1
ATOM 673 O O . HIS A 1 93 ? -4.296 -11.044 -45.825 1.00 48.62 93 HIS A O 1
ATOM 679 N N . ALA A 1 94 ? -2.731 -9.751 -44.880 1.00 47.91 94 ALA A N 1
ATOM 680 C CA . ALA A 1 94 ? -3.600 -8.575 -44.811 1.00 47.91 94 ALA A CA 1
ATOM 681 C C . ALA A 1 94 ? -3.550 -7.727 -46.099 1.00 47.91 94 ALA A C 1
ATOM 683 O O . ALA A 1 94 ? -4.457 -6.936 -46.343 1.00 47.91 94 ALA A O 1
ATOM 684 N N . LEU A 1 95 ? -2.519 -7.897 -46.936 1.00 44.62 95 LEU A N 1
ATOM 685 C CA . LEU A 1 95 ? -2.237 -7.048 -48.101 1.00 44.62 95 LEU A CA 1
ATOM 686 C C . LEU A 1 95 ? -2.050 -7.863 -49.396 1.00 44.62 95 LEU A C 1
ATOM 688 O O . LEU A 1 95 ? -1.062 -7.676 -50.100 1.00 44.62 95 LEU A O 1
ATOM 692 N N . GLY A 1 96 ? -2.962 -8.786 -49.725 1.00 42.81 96 GLY A N 1
ATOM 693 C CA . GLY A 1 96 ? -2.757 -9.618 -50.924 1.00 42.81 96 GLY A CA 1
ATOM 694 C C . GLY A 1 96 ? -3.966 -10.243 -51.614 1.00 42.81 96 GLY A C 1
ATOM 695 O O . GLY A 1 96 ? -3.787 -10.864 -52.655 1.00 42.81 96 GLY A O 1
ATOM 696 N N . ALA A 1 97 ? -5.188 -10.071 -51.107 1.00 50.84 97 ALA A N 1
ATOM 697 C CA . ALA A 1 97 ? -6.407 -10.412 -51.841 1.00 50.84 97 ALA A CA 1
ATOM 698 C C . ALA A 1 97 ? -6.991 -9.137 -52.476 1.00 50.84 97 ALA A C 1
ATOM 700 O O . ALA A 1 97 ? -7.945 -8.569 -51.955 1.00 50.84 97 ALA A O 1
ATOM 701 N N . GLY A 1 98 ? -6.397 -8.651 -53.574 1.00 40.09 98 GLY A N 1
ATOM 702 C CA . GLY A 1 98 ? -6.994 -7.553 -54.348 1.00 40.09 98 GLY A CA 1
ATOM 703 C C . GLY A 1 98 ? -6.019 -6.623 -55.073 1.00 40.09 98 GLY A C 1
ATOM 704 O O . GLY A 1 98 ? -5.691 -5.558 -54.576 1.00 40.09 98 GLY A O 1
ATOM 705 N N . HIS A 1 99 ? -5.630 -7.028 -56.282 1.00 43.94 99 HIS A N 1
ATOM 706 C CA . HIS A 1 99 ? -5.568 -6.196 -57.493 1.00 43.94 99 HIS A CA 1
ATOM 707 C C . HIS A 1 99 ? -4.898 -4.800 -57.452 1.00 43.94 99 HIS A C 1
ATOM 709 O O . HIS A 1 99 ? -5.588 -3.808 -57.280 1.00 43.94 99 HIS A O 1
ATOM 715 N N . TYR A 1 100 ? -3.604 -4.735 -57.793 1.00 38.16 100 TYR A N 1
ATOM 716 C CA . TYR A 1 100 ? -2.940 -3.709 -58.632 1.00 38.16 100 TYR A CA 1
ATOM 717 C C . TYR A 1 100 ? -1.712 -4.428 -59.233 1.00 38.16 100 TYR A C 1
ATOM 719 O O . TYR A 1 100 ? -0.943 -5.022 -58.491 1.00 38.16 100 TYR A O 1
ATOM 727 N N . GLY A 1 101 ? -1.554 -4.627 -60.540 1.00 36.50 101 GLY A N 1
ATOM 728 C CA . GLY A 1 101 ? -1.386 -3.597 -61.559 1.00 36.50 101 GLY A CA 1
ATOM 729 C C . GLY A 1 101 ? 0.025 -3.759 -62.144 1.00 36.50 101 GLY A C 1
ATOM 730 O O . GLY A 1 101 ? 0.990 -3.333 -61.526 1.00 36.50 101 GLY A O 1
ATOM 731 N N . ASP A 1 102 ? 0.101 -4.472 -63.269 1.00 49.34 102 ASP A N 1
ATOM 732 C CA . ASP A 1 102 ? 1.150 -4.487 -64.300 1.00 49.34 102 ASP A CA 1
ATOM 733 C C . ASP A 1 102 ? 2.387 -3.584 -64.086 1.00 49.34 102 ASP A C 1
ATOM 735 O O . ASP A 1 102 ? 2.303 -2.372 -64.248 1.00 49.34 102 ASP A O 1
ATOM 739 N N . TYR A 1 103 ? 3.546 -4.199 -63.818 1.00 42.69 103 TYR A N 1
ATOM 740 C CA . TYR A 1 103 ? 4.850 -3.748 -64.320 1.00 42.69 103 TYR A CA 1
ATOM 741 C C . TYR A 1 103 ? 5.673 -4.991 -64.662 1.00 42.69 103 TYR A C 1
ATOM 743 O O . TYR A 1 103 ? 6.169 -5.704 -63.788 1.00 42.69 103 TYR A O 1
ATOM 751 N N . GLY A 1 104 ? 5.742 -5.290 -65.956 1.00 40.50 104 GLY A N 1
ATOM 752 C CA . GLY A 1 104 ? 6.478 -6.425 -66.488 1.00 40.50 104 GLY A CA 1
ATOM 753 C C . GLY A 1 104 ? 8.000 -6.329 -66.356 1.00 40.50 104 GLY A C 1
ATOM 754 O O . GLY A 1 104 ? 8.583 -5.255 -66.220 1.00 40.50 104 GLY A O 1
ATOM 755 N N . GLY A 1 105 ? 8.627 -7.495 -66.523 1.00 39.94 105 GLY A N 1
ATOM 756 C CA . GLY A 1 105 ? 9.989 -7.616 -67.037 1.00 39.94 105 GLY A CA 1
ATOM 757 C C . GLY A 1 105 ? 10.946 -8.394 -66.142 1.00 39.94 105 GLY A C 1
ATOM 758 O O . GLY A 1 105 ? 11.534 -7.829 -65.229 1.00 39.94 105 GLY A O 1
ATOM 759 N N . GLY A 1 106 ? 11.185 -9.665 -66.480 1.00 37.81 106 GLY A N 1
ATOM 760 C CA . GLY A 1 106 ? 12.383 -10.380 -66.035 1.00 37.81 106 GLY A CA 1
ATOM 761 C C . GLY A 1 106 ? 12.142 -11.832 -65.657 1.00 37.81 106 GLY A C 1
ATOM 762 O O . GLY A 1 106 ? 12.108 -12.162 -64.478 1.00 37.81 106 GLY A O 1
ATOM 763 N N . GLY A 1 107 ? 12.008 -12.701 -66.661 1.00 52.75 107 GLY A N 1
ATOM 764 C CA . GLY A 1 107 ? 12.247 -14.127 -66.466 1.00 52.75 107 GLY A CA 1
ATOM 765 C C . GLY A 1 107 ? 13.682 -14.344 -65.980 1.00 52.75 107 GLY A C 1
ATOM 766 O O . GLY A 1 107 ? 14.618 -13.761 -66.523 1.00 52.75 107 GLY A O 1
ATOM 767 N N . GLY A 1 108 ? 13.829 -15.154 -64.940 1.00 44.19 108 GLY A N 1
ATOM 768 C CA . GLY A 1 108 ? 15.110 -15.580 -64.403 1.00 44.19 108 GLY A CA 1
ATOM 769 C C . GLY A 1 108 ? 14.942 -16.974 -63.831 1.00 44.19 108 GLY A C 1
ATOM 770 O O . GLY A 1 108 ? 14.311 -17.162 -62.792 1.00 44.19 108 GLY A O 1
ATOM 771 N N . ASP A 1 109 ? 15.453 -17.944 -64.573 1.00 54.50 109 ASP A N 1
ATOM 772 C CA . ASP A 1 109 ? 15.507 -19.353 -64.241 1.00 54.50 109 ASP A CA 1
ATOM 773 C C . ASP A 1 109 ? 16.130 -19.588 -62.855 1.00 54.50 109 ASP A C 1
ATOM 775 O O . ASP A 1 109 ? 17.312 -19.336 -62.639 1.00 54.50 109 ASP A O 1
ATOM 779 N N . PHE A 1 110 ? 15.362 -20.170 -61.932 1.00 55.16 110 PHE A N 1
ATOM 780 C CA . PHE A 1 110 ? 15.922 -20.958 -60.829 1.00 55.16 110 PHE A CA 1
ATOM 781 C C . PHE A 1 110 ? 15.677 -22.448 -61.093 1.00 55.16 110 PHE A C 1
ATOM 783 O O . PHE A 1 110 ? 15.167 -23.191 -60.260 1.00 55.16 110 PHE A O 1
ATOM 790 N N . GLY A 1 111 ? 16.042 -22.881 -62.302 1.00 53.03 111 GLY A N 1
ATOM 791 C CA . GLY A 1 111 ? 16.441 -24.256 -62.572 1.00 53.03 111 GLY A CA 1
ATOM 792 C C . GLY A 1 111 ? 17.934 -24.382 -62.277 1.00 53.03 111 GLY A C 1
ATOM 793 O O . GLY A 1 111 ? 18.758 -24.007 -63.103 1.00 53.03 111 GLY A O 1
ATOM 794 N N . GLY A 1 112 ? 18.286 -24.881 -61.091 1.00 45.22 112 GLY A N 1
ATOM 795 C CA . GLY A 1 112 ? 19.681 -25.019 -60.676 1.00 45.22 112 GLY A CA 1
ATOM 796 C C . GLY A 1 112 ? 19.882 -26.073 -59.590 1.00 45.22 112 GLY A C 1
ATOM 797 O O . GLY A 1 112 ? 19.906 -25.743 -58.414 1.00 45.22 112 GLY A O 1
ATOM 798 N N . GLY A 1 113 ? 20.069 -27.330 -60.007 1.00 49.00 113 GLY A N 1
ATOM 799 C CA . GLY A 1 113 ? 20.928 -28.288 -59.299 1.00 49.00 113 GLY A CA 1
ATOM 800 C C . GLY A 1 113 ? 20.325 -29.130 -58.169 1.00 49.00 113 GLY A C 1
ATOM 801 O O . GLY A 1 113 ? 20.782 -29.045 -57.036 1.00 49.00 113 GLY A O 1
ATOM 802 N N . PHE A 1 114 ? 19.419 -30.063 -58.481 1.00 53.28 114 PHE A N 1
ATOM 803 C CA . PHE A 1 114 ? 19.377 -31.334 -57.743 1.00 53.28 114 PHE A CA 1
ATOM 804 C C . PHE A 1 114 ? 20.479 -32.240 -58.307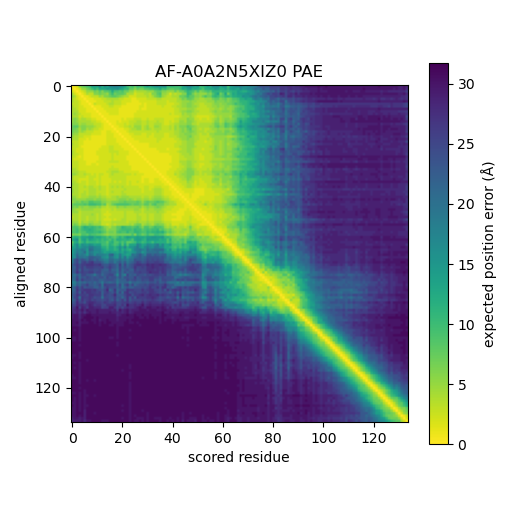 1.00 53.28 114 PHE A C 1
ATOM 806 O O . PHE A 1 114 ? 20.262 -32.947 -59.288 1.00 53.28 114 PHE A O 1
ATOM 813 N N . GLY A 1 115 ? 21.687 -32.172 -57.750 1.00 51.56 115 GLY A N 1
ATOM 814 C CA . GLY A 1 115 ? 22.800 -32.994 -58.227 1.00 51.56 115 GLY A CA 1
ATOM 815 C C . GLY A 1 115 ? 24.125 -32.609 -57.589 1.00 51.56 115 GLY A C 1
ATOM 816 O O . GLY A 1 115 ? 24.858 -31.794 -58.134 1.00 51.56 115 GLY A O 1
ATOM 817 N N . GLY A 1 116 ? 24.419 -33.202 -56.435 1.00 45.31 116 GLY A N 1
ATOM 818 C CA . GLY A 1 116 ? 25.677 -33.010 -55.723 1.00 45.31 116 GLY A CA 1
ATOM 819 C C . GLY A 1 116 ? 25.806 -33.983 -54.555 1.00 45.31 116 GLY A C 1
ATOM 820 O O . GLY A 1 116 ? 25.493 -33.632 -53.429 1.00 45.31 116 GLY A O 1
ATOM 821 N N . ASP A 1 117 ? 26.231 -35.204 -54.874 1.00 52.56 117 ASP A N 1
ATOM 822 C CA . ASP A 1 117 ? 27.084 -36.056 -54.035 1.00 52.56 117 ASP A CA 1
ATOM 823 C C . ASP A 1 117 ? 26.556 -36.543 -52.662 1.00 52.56 117 ASP A C 1
ATOM 825 O O . ASP A 1 117 ? 26.967 -36.089 -51.599 1.00 52.56 117 ASP A O 1
ATOM 829 N N . PHE A 1 118 ? 25.707 -37.581 -52.672 1.00 53.16 118 PHE A N 1
ATOM 830 C CA . PHE A 1 118 ? 25.585 -38.527 -51.545 1.00 53.16 118 PHE A CA 1
ATOM 831 C C . PHE A 1 118 ? 26.653 -39.632 -51.671 1.00 53.16 118 PHE A C 1
ATOM 833 O O . PHE A 1 118 ? 26.338 -40.822 -51.742 1.00 53.16 118 PHE A O 1
ATOM 840 N N . GLY A 1 119 ? 27.925 -39.240 -51.748 1.00 48.00 119 GLY A N 1
ATOM 841 C CA . GLY A 1 119 ? 29.055 -40.142 -51.946 1.00 48.00 119 GLY A CA 1
ATOM 842 C C . GLY A 1 119 ? 30.249 -39.755 -51.082 1.00 48.00 119 GLY A C 1
ATOM 843 O O . GLY A 1 119 ? 31.098 -38.980 -51.491 1.00 48.00 119 GLY A O 1
ATOM 844 N N . GLY A 1 120 ? 30.358 -40.333 -49.886 1.00 43.03 120 GLY A N 1
ATOM 845 C CA . GLY A 1 120 ? 31.571 -40.175 -49.082 1.00 43.03 120 GLY A CA 1
ATOM 846 C C . GLY A 1 120 ? 31.416 -40.681 -47.660 1.00 43.03 120 GLY A C 1
ATOM 847 O O . GLY A 1 120 ? 31.076 -39.921 -46.762 1.00 43.03 120 GLY A O 1
ATOM 848 N N . GLY A 1 121 ? 31.648 -41.979 -47.459 1.00 44.06 121 GLY A N 1
ATOM 849 C CA . GLY A 1 121 ? 31.822 -42.549 -46.127 1.00 44.06 121 GLY A CA 1
ATOM 850 C C . GLY A 1 121 ? 33.089 -42.019 -45.449 1.00 44.06 121 GLY A C 1
ATOM 851 O O . GLY A 1 121 ? 34.089 -41.763 -46.115 1.00 44.06 121 GLY A O 1
ATOM 852 N N . GLY A 1 122 ? 33.027 -41.883 -44.125 1.00 43.84 122 GLY A N 1
ATOM 853 C CA . GLY A 1 122 ? 34.161 -41.517 -43.280 1.00 43.84 122 GLY A CA 1
ATOM 854 C C . GLY A 1 122 ? 33.767 -41.420 -41.804 1.00 43.84 122 GLY A C 1
ATOM 855 O O . GLY A 1 122 ? 33.328 -40.378 -41.337 1.00 43.84 122 GLY A O 1
ATOM 856 N N . ASP A 1 123 ? 33.908 -42.540 -41.099 1.00 55.69 123 ASP A N 1
ATOM 857 C CA . ASP A 1 123 ? 34.516 -42.618 -39.764 1.00 55.69 123 ASP A CA 1
ATOM 858 C C . ASP A 1 123 ? 33.847 -41.890 -38.576 1.00 55.69 123 ASP A C 1
ATOM 860 O O . ASP A 1 123 ? 34.382 -40.939 -38.011 1.00 55.69 123 ASP A O 1
ATOM 864 N N . PHE A 1 124 ? 32.756 -42.456 -38.043 1.00 50.88 124 PHE A N 1
ATOM 865 C CA . PHE A 1 124 ? 32.435 -42.293 -36.615 1.00 50.88 124 PHE A CA 1
ATOM 866 C C . PHE A 1 124 ? 33.300 -43.254 -35.788 1.00 50.88 124 PHE A C 1
ATOM 868 O O . PHE A 1 124 ? 32.839 -44.291 -35.310 1.00 50.88 124 PHE A O 1
ATOM 875 N N . GLY A 1 125 ? 34.586 -42.926 -35.675 1.00 43.06 125 GLY A N 1
ATOM 876 C CA . GLY A 1 125 ? 35.558 -43.635 -34.850 1.00 43.06 125 GLY A CA 1
ATOM 877 C C . GLY A 1 125 ? 36.140 -42.712 -33.784 1.00 43.06 125 GLY A C 1
ATOM 878 O O . GLY A 1 125 ? 36.741 -41.697 -34.115 1.00 43.06 125 GLY A O 1
ATOM 879 N N . GLY A 1 126 ? 36.004 -43.089 -32.510 1.00 44.91 126 GLY A N 1
ATOM 880 C CA . GLY A 1 126 ? 36.826 -42.537 -31.427 1.00 44.91 126 GLY A CA 1
ATOM 881 C C . GLY A 1 126 ? 36.063 -42.227 -30.146 1.00 44.91 126 GLY A C 1
ATOM 882 O O . GLY A 1 126 ? 35.531 -41.137 -29.981 1.00 44.91 126 GLY A O 1
ATOM 883 N N . GLY A 1 127 ? 36.036 -43.192 -29.227 1.00 42.41 127 GLY A N 1
ATOM 884 C CA . GLY A 1 127 ? 35.592 -43.009 -27.850 1.00 42.41 127 GLY A CA 1
ATOM 885 C C . GLY A 1 127 ? 36.712 -42.570 -26.895 1.00 42.41 127 GLY A C 1
ATOM 886 O O . GLY A 1 127 ? 37.889 -42.694 -27.211 1.00 42.41 127 GLY A O 1
ATOM 887 N N . PHE A 1 128 ? 36.263 -42.184 -25.695 1.00 45.03 128 PHE A N 1
ATOM 888 C CA . PHE A 1 128 ? 36.950 -42.115 -24.393 1.00 45.03 128 PHE A CA 1
ATOM 889 C C . PHE A 1 128 ? 38.032 -41.051 -24.152 1.00 45.03 128 PHE A C 1
ATOM 891 O O . PHE A 1 128 ? 39.025 -40.956 -24.862 1.00 45.03 128 PHE A O 1
ATOM 898 N N . GLY A 1 129 ? 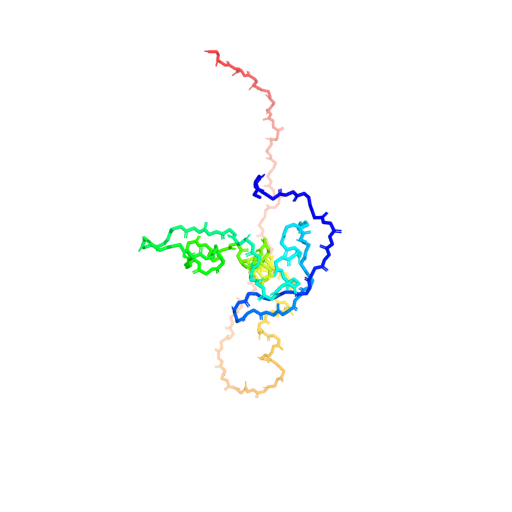37.881 -40.340 -23.027 1.00 47.19 129 GLY A N 1
ATOM 899 C CA . GLY A 1 129 ? 38.954 -39.557 -22.414 1.00 47.19 129 GLY A CA 1
ATOM 900 C C . GLY A 1 129 ? 38.498 -38.689 -21.239 1.00 47.19 129 GLY A C 1
ATOM 901 O O . GLY A 1 129 ? 38.366 -37.482 -21.384 1.00 47.19 129 GLY A O 1
ATOM 902 N N . ASP A 1 130 ? 38.247 -39.321 -20.092 1.00 53.03 130 ASP A N 1
ATOM 903 C CA . ASP A 1 130 ? 38.300 -38.711 -18.754 1.00 53.03 130 ASP A CA 1
ATOM 904 C C . ASP A 1 130 ? 39.727 -38.205 -18.460 1.00 53.03 130 ASP A C 1
ATOM 906 O O . ASP A 1 130 ? 40.682 -38.916 -18.768 1.00 53.03 130 ASP A O 1
ATOM 910 N N . SER A 1 131 ? 39.868 -37.023 -17.846 1.00 50.44 131 SER A N 1
ATOM 911 C CA . SER A 1 131 ? 40.848 -36.816 -16.764 1.00 50.44 131 SER A CA 1
ATOM 912 C C . SER A 1 131 ? 40.646 -35.464 -16.072 1.00 50.44 131 SER A C 1
ATOM 914 O O . SER A 1 131 ? 40.861 -34.407 -16.671 1.00 50.44 131 SER A O 1
ATOM 916 N N . GLY A 1 132 ? 40.275 -35.514 -14.791 1.00 40.88 132 GLY A N 1
ATOM 917 C CA . GLY A 1 132 ? 40.295 -34.383 -13.865 1.00 40.88 132 GLY A CA 1
ATOM 918 C C . GLY A 1 132 ? 41.698 -33.853 -13.535 1.00 40.88 132 GLY A C 1
ATOM 919 O O . GLY A 1 132 ? 42.716 -34.429 -13.913 1.00 40.88 132 GLY A O 1
ATOM 920 N N . GLY A 1 133 ? 41.732 -32.750 -12.787 1.00 44.66 133 GLY A N 1
ATOM 921 C CA . GLY A 1 133 ? 42.948 -32.144 -12.251 1.00 44.66 133 GLY A CA 1
ATOM 922 C C . GLY A 1 133 ? 42.618 -31.264 -11.047 1.00 44.66 133 GLY A C 1
ATOM 923 O O . GLY A 1 133 ? 41.933 -30.255 -11.182 1.00 44.66 133 GLY A O 1
ATOM 924 N N . PHE A 1 134 ? 43.057 -31.753 -9.896 1.00 43.34 134 PHE A N 1
ATOM 925 C CA . PHE A 1 134 ? 43.112 -31.188 -8.541 1.00 43.34 134 PHE A CA 1
ATOM 926 C C . PHE A 1 134 ? 44.000 -29.941 -8.453 1.00 43.34 134 PHE A C 1
ATOM 928 O O . PHE A 1 134 ? 45.014 -29.889 -9.186 1.00 43.34 134 PHE A O 1
#

Secondary structure (DSSP, 8-state):
-TTS----EEEEE--TTSPPEEEEE-HHHHHHHHTTPPP---EEEETTEEEEGGGS-TTTHHHHT-TTTTTTTTHHHHHHTTSHHHHTTSGGGTS-SS---------------S--------------------

Radius of gyration: 31.87 Å; Cα contacts (8 Å, |Δi|>4): 86; chains: 1; bounding box: 57×57×79 Å

Mean predicted aligned error: 19.54 Å

Sequence (134 aa):
DPRHGPSVEDAQWAPDGGSLRPVPVCAADAARIADGLDPAVRTVSVDGRQRPYWDAGPAYAPWAGGYYGAYGSMLLPGLLIGTMLGNSMGPAHALGAGHYGDYGGGGGDFGGGFGGDFGGGGDFGGGFGDSGGF

Foldseek 3Di:
DVVADFFDAWDFDADVVGDTDTDGGGPQQVVCVVVVHHGPADWDAAPNDTDRLCPNDDVSVVVVCPPCNVPVPVVVLVVCVPPPVNVVVPCPVVPPPDDDDDDDDDDDDPPDDPDDDPDDDDDPDDDDDDDDDD

pLDDT: mean 71.91, std 20.17, range [36.5, 97.5]

Solvent-accessible surface area (backbone atoms only — not comparable to full-atom values): 9316 Å² total; per-residue (Å²): 110,93,91,55,68,70,65,77,49,69,43,82,48,52,60,92,97,52,69,77,36,79,39,78,27,23,70,69,35,46,53,30,46,74,73,74,40,77,53,90,70,66,61,43,78,49,98,90,39,80,29,49,46,90,71,51,47,79,91,44,45,67,68,78,50,45,97,50,59,89,43,68,82,52,50,64,62,60,72,24,65,93,34,74,67,33,63,75,68,40,74,66,78,79,71,68,91,74,93,83,80,91,80,87,88,78,91,74,86,85,83,78,76,97,78,83,78,100,72,80,90,80,79,100,74,85,82,90,82,88,79,89,83,134

Nearest PDB structures (foldseek):
  4q2n-assembly3_E  TM=2.083E-01  e=1.651E+00  Homo sapiens
  6lgn-assembly1_m  TM=2.177E-01  e=6.927E+00  Human alphaherpesvirus 3